Protein AF-A0A524QDU5-F1 (afdb_monomer_lite)

Structure (mmCIF, N/CA/C/O backbone):
data_AF-A0A524QDU5-F1
#
_entry.id   AF-A0A524QDU5-F1
#
loop_
_atom_site.group_PDB
_atom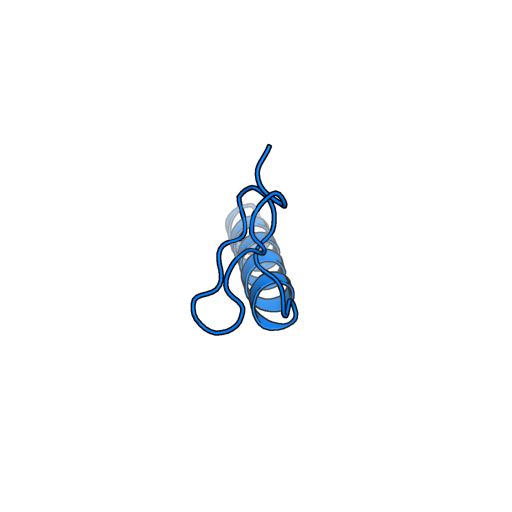_site.id
_atom_site.type_symbol
_atom_site.label_atom_id
_atom_site.label_alt_id
_atom_site.labe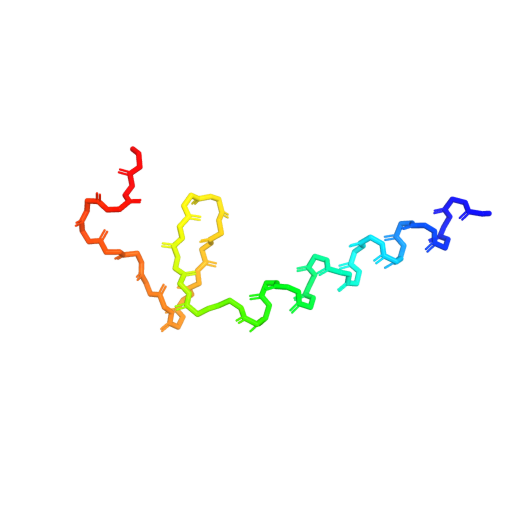l_comp_id
_atom_site.label_asym_id
_atom_site.label_entity_id
_atom_site.label_seq_id
_atom_site.pdbx_PDB_ins_code
_atom_site.Cartn_x
_atom_site.Cartn_y
_atom_site.Cartn_z
_atom_site.occupancy
_atom_site.B_iso_or_equiv
_atom_site.auth_seq_id
_atom_site.auth_comp_id
_atom_site.auth_asym_id
_atom_site.auth_atom_id
_atom_site.pdbx_PDB_model_num
ATOM 1 N N . ILE A 1 1 ? 17.089 0.614 -18.028 1.00 84.25 1 ILE A N 1
ATOM 2 C CA . ILE A 1 1 ? 17.245 -0.028 -16.695 1.00 84.25 1 ILE A CA 1
ATOM 3 C C . ILE A 1 1 ? 16.221 0.518 -15.702 1.00 84.25 1 ILE A C 1
ATOM 5 O O . ILE A 1 1 ? 15.540 -0.270 -15.063 1.00 84.25 1 ILE A O 1
ATOM 9 N N . GLU A 1 2 ? 16.026 1.834 -15.645 1.00 94.44 2 GLU A N 1
ATOM 10 C CA . GLU A 1 2 ? 15.093 2.495 -14.715 1.00 94.44 2 GLU A CA 1
ATOM 11 C C . GLU A 1 2 ? 13.640 2.014 -14.842 1.00 94.44 2 GLU A C 1
ATOM 13 O O . GLU A 1 2 ? 13.008 1.713 -13.834 1.00 94.44 2 GLU A O 1
ATOM 18 N N . LEU A 1 3 ? 13.145 1.806 -16.069 1.00 97.19 3 LEU A N 1
ATOM 19 C CA . LEU A 1 3 ? 11.803 1.256 -16.301 1.00 97.19 3 LEU A CA 1
ATOM 20 C C . LEU A 1 3 ? 11.598 -0.119 -15.639 1.00 97.19 3 LEU A C 1
ATOM 22 O O . LEU A 1 3 ? 10.584 -0.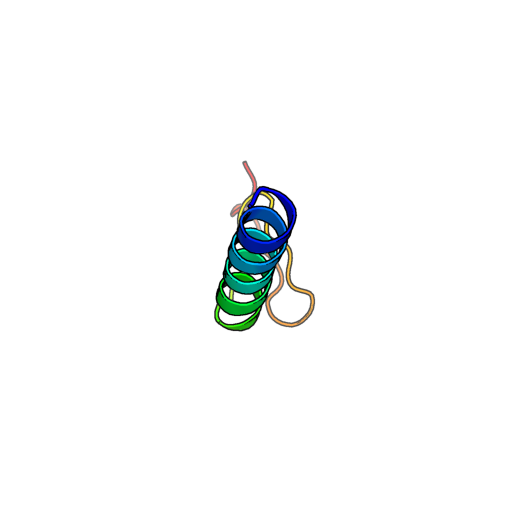351 -14.987 1.00 97.19 3 LEU A O 1
ATOM 26 N N . ARG A 1 4 ? 12.578 -1.026 -15.761 1.00 97.69 4 ARG A N 1
ATOM 27 C CA . ARG A 1 4 ? 12.523 -2.355 -15.130 1.00 97.69 4 ARG A CA 1
ATOM 28 C C . ARG A 1 4 ? 12.468 -2.233 -13.606 1.00 97.69 4 ARG A C 1
ATOM 30 O O . ARG A 1 4 ? 11.735 -2.986 -12.972 1.00 97.69 4 ARG A O 1
ATOM 37 N N . ASN A 1 5 ? 13.216 -1.291 -13.036 1.00 97.88 5 ASN A N 1
ATOM 38 C CA . ASN A 1 5 ? 13.261 -1.077 -11.591 1.00 97.88 5 ASN A CA 1
ATOM 39 C C . ASN A 1 5 ? 11.935 -0.520 -11.063 1.00 97.88 5 ASN A C 1
ATOM 41 O O . ASN A 1 5 ? 11.440 -1.007 -10.051 1.00 97.88 5 ASN A O 1
ATOM 45 N N . LEU A 1 6 ? 11.327 0.435 -11.773 1.00 98.19 6 LEU A N 1
ATOM 46 C CA . LEU A 1 6 ? 10.020 0.989 -11.411 1.00 98.19 6 LEU A CA 1
ATOM 47 C C . LEU A 1 6 ? 8.920 -0.076 -11.465 1.00 98.19 6 LEU A C 1
ATOM 49 O O . LEU A 1 6 ? 8.128 -0.184 -10.532 1.00 98.19 6 LEU A O 1
ATOM 53 N N . ILE A 1 7 ? 8.916 -0.913 -12.507 1.00 98.00 7 ILE A N 1
ATOM 54 C CA . ILE A 1 7 ? 7.965 -2.028 -12.621 1.00 98.00 7 ILE A CA 1
ATOM 55 C C . ILE A 1 7 ? 8.167 -3.030 -11.478 1.00 98.00 7 ILE A C 1
ATOM 57 O O . ILE A 1 7 ? 7.196 -3.454 -10.855 1.00 98.00 7 ILE A O 1
ATOM 61 N N . ALA A 1 8 ? 9.416 -3.391 -11.169 1.00 98.25 8 ALA A N 1
ATOM 62 C CA . ALA A 1 8 ? 9.717 -4.326 -10.088 1.00 98.25 8 ALA A CA 1
ATOM 63 C C . ALA A 1 8 ? 9.294 -3.779 -8.713 1.00 98.25 8 ALA A C 1
ATOM 65 O O . ALA A 1 8 ? 8.674 -4.501 -7.932 1.00 98.25 8 ALA A O 1
ATOM 66 N N . ALA A 1 9 ? 9.578 -2.504 -8.435 1.00 98.25 9 ALA A N 1
ATOM 67 C CA . ALA A 1 9 ? 9.170 -1.845 -7.198 1.00 98.25 9 ALA A CA 1
ATOM 68 C C . ALA A 1 9 ? 7.639 -1.769 -7.078 1.00 98.25 9 ALA A C 1
ATOM 70 O O . ALA A 1 9 ? 7.085 -2.161 -6.052 1.00 98.25 9 ALA A O 1
ATOM 71 N N . GLY A 1 10 ? 6.948 -1.347 -8.144 1.00 98.44 10 GLY A N 1
ATOM 72 C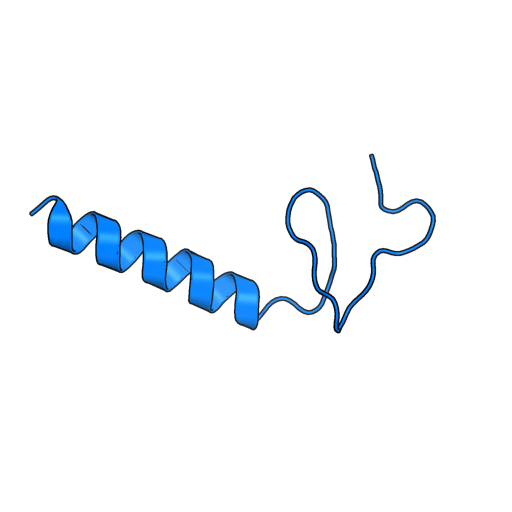 CA . GLY A 1 10 ? 5.485 -1.289 -8.176 1.00 98.44 10 GLY A CA 1
ATOM 73 C C . GLY A 1 10 ? 4.836 -2.658 -7.959 1.00 98.44 10 GLY A C 1
ATOM 74 O O . GLY A 1 10 ? 3.912 -2.786 -7.158 1.00 98.44 10 GLY A O 1
ATOM 75 N N . TYR A 1 11 ? 5.367 -3.705 -8.598 1.00 98.50 11 TYR A N 1
ATOM 76 C CA . TYR A 1 11 ? 4.889 -5.075 -8.412 1.00 98.50 11 TYR A CA 1
ATOM 77 C C . TYR A 1 11 ? 5.006 -5.543 -6.956 1.00 98.50 11 TYR A C 1
ATOM 79 O O . TYR A 1 11 ? 4.071 -6.145 -6.429 1.00 98.50 11 TYR A O 1
ATOM 87 N N . LEU A 1 12 ? 6.122 -5.241 -6.285 1.00 98.44 12 LEU A N 1
ATOM 88 C CA . LEU A 1 12 ? 6.303 -5.595 -4.876 1.00 98.44 12 LEU A CA 1
ATOM 89 C C . LEU A 1 12 ? 5.310 -4.862 -3.972 1.00 98.44 12 LEU A C 1
ATOM 91 O O . LEU A 1 12 ? 4.716 -5.500 -3.107 1.00 98.44 12 LEU A O 1
ATOM 95 N N . VAL A 1 13 ? 5.079 -3.564 -4.191 1.00 97.88 13 VAL A N 1
ATOM 96 C CA . VAL A 1 13 ? 4.094 -2.792 -3.413 1.00 97.88 13 VAL A CA 1
ATOM 97 C C . VAL A 1 13 ? 2.702 -3.405 -3.544 1.00 97.88 13 VAL A C 1
ATOM 99 O O . VAL A 1 13 ? 2.059 -3.669 -2.530 1.00 97.88 13 VAL A O 1
ATOM 102 N N . ILE A 1 14 ? 2.263 -3.697 -4.772 1.00 97.75 14 ILE A N 1
ATOM 103 C CA . ILE A 1 14 ? 0.944 -4.290 -5.032 1.00 97.75 14 ILE A CA 1
ATOM 104 C C . ILE A 1 14 ? 0.836 -5.666 -4.371 1.00 97.75 14 ILE A C 1
ATOM 106 O O . ILE A 1 14 ? -0.114 -5.924 -3.635 1.00 97.75 14 ILE A O 1
ATOM 110 N N . LYS A 1 15 ? 1.832 -6.534 -4.578 1.00 98.06 15 LYS A N 1
ATOM 111 C CA . LYS A 1 15 ? 1.836 -7.892 -4.025 1.00 98.06 15 LYS A CA 1
ATOM 112 C C . LYS A 1 15 ? 1.790 -7.891 -2.495 1.00 98.06 15 LYS A C 1
ATOM 114 O O . LYS A 1 15 ? 1.067 -8.684 -1.900 1.00 98.06 15 LYS A O 1
ATOM 119 N N . MET A 1 16 ? 2.552 -7.007 -1.853 1.00 97.38 16 MET A N 1
ATOM 120 C CA . MET A 1 16 ? 2.566 -6.909 -0.393 1.00 97.38 16 MET A CA 1
ATOM 121 C C . MET A 1 16 ? 1.280 -6.283 0.152 1.00 97.38 16 MET A C 1
ATOM 123 O O . MET A 1 16 ? 0.799 -6.733 1.187 1.00 97.38 16 MET A O 1
ATOM 127 N N . ALA A 1 17 ? 0.692 -5.308 -0.548 1.00 95.94 17 ALA A N 1
ATOM 128 C CA . ALA A 1 17 ? -0.598 -4.731 -0.178 1.00 95.94 17 ALA A CA 1
ATOM 129 C C . ALA A 1 17 ? -1.739 -5.760 -0.261 1.00 95.94 17 ALA A C 1
ATOM 131 O O . ALA A 1 17 ? -2.571 -5.803 0.633 1.00 95.94 17 ALA A O 1
ATOM 132 N N . GLN A 1 18 ? -1.751 -6.623 -1.284 1.00 95.50 18 GLN A N 1
ATOM 133 C CA . GLN A 1 18 ? -2.754 -7.689 -1.431 1.00 95.50 18 GLN A CA 1
ATOM 134 C C . GLN A 1 18 ? -2.652 -8.771 -0.349 1.00 95.50 18 GLN A C 1
ATOM 136 O O . GLN A 1 18 ? -3.662 -9.335 0.060 1.00 95.50 18 GLN A O 1
ATOM 141 N N . ASN A 1 19 ? -1.437 -9.066 0.117 1.00 96.44 19 ASN A N 1
ATOM 142 C CA . ASN A 1 19 ? -1.208 -10.066 1.161 1.00 96.44 19 ASN A CA 1
ATOM 143 C C . ASN A 1 19 ? -1.513 -9.551 2.576 1.00 96.44 19 ASN A C 1
ATOM 145 O O . ASN A 1 19 ? -1.486 -10.334 3.525 1.00 96.44 19 ASN A O 1
ATOM 149 N N . ARG A 1 20 ? -1.745 -8.246 2.746 1.00 94.50 20 ARG A N 1
ATOM 150 C CA . ARG A 1 20 ? -1.934 -7.623 4.054 1.00 94.50 20 ARG A CA 1
ATOM 151 C C . ARG A 1 20 ? -3.424 -7.559 4.394 1.00 94.50 20 ARG A C 1
ATOM 153 O O . ARG A 1 20 ? -4.223 -7.013 3.645 1.00 94.50 20 ARG A O 1
ATOM 160 N N . GLN A 1 21 ? -3.786 -8.134 5.538 1.00 94.25 21 GLN A N 1
ATOM 161 C CA . GLN A 1 21 ? -5.171 -8.263 6.013 1.00 94.25 21 GLN A CA 1
ATOM 162 C C . GLN A 1 21 ? -5.439 -7.353 7.220 1.00 94.25 21 GLN A C 1
ATOM 164 O O . GLN A 1 21 ? -5.970 -7.772 8.246 1.00 94.25 21 GLN A O 1
ATOM 169 N N . GLU A 1 22 ? -4.997 -6.104 7.129 1.00 92.00 22 GLU A N 1
ATOM 170 C CA . GLU A 1 22 ? -5.164 -5.101 8.179 1.00 92.00 22 GLU A CA 1
ATOM 171 C C . GLU A 1 22 ? -5.170 -3.703 7.565 1.00 92.00 22 GLU A C 1
ATOM 173 O O . GLU A 1 22 ? -4.535 -3.482 6.537 1.00 92.00 22 GLU A O 1
ATOM 178 N N . SER A 1 23 ? -5.835 -2.753 8.218 1.00 92.44 23 SER A N 1
ATOM 179 C CA . SER A 1 23 ? -5.642 -1.325 7.957 1.00 92.44 23 SER A CA 1
ATOM 180 C C . SER A 1 23 ? -4.798 -0.723 9.070 1.00 92.44 23 SER A C 1
ATOM 182 O O . SER A 1 23 ? -5.225 -0.709 10.225 1.00 92.44 23 SER A O 1
ATOM 184 N N . LEU A 1 24 ? -3.604 -0.233 8.734 1.00 88.75 24 LEU A N 1
ATOM 185 C CA . LEU A 1 24 ? -2.687 0.384 9.691 1.00 88.75 24 LEU A CA 1
ATOM 186 C C . LEU A 1 24 ? -1.843 1.472 9.018 1.00 88.75 24 LEU A C 1
ATOM 188 O O . LEU A 1 24 ? -1.193 1.238 7.992 1.00 88.75 24 LEU A O 1
ATOM 192 N N . GLY A 1 25 ? -1.800 2.653 9.638 1.00 88.31 25 GLY A N 1
ATOM 193 C CA . GLY A 1 25 ? -1.083 3.809 9.100 1.00 88.31 25 GLY A CA 1
ATOM 194 C C . GLY A 1 25 ? -1.601 4.197 7.710 1.00 88.31 25 GLY A C 1
ATOM 195 O O . GLY A 1 25 ? -2.801 4.346 7.514 1.00 88.31 25 GLY A O 1
ATOM 196 N N . LEU A 1 26 ? -0.698 4.333 6.732 1.00 90.19 26 LEU A N 1
ATOM 197 C CA . LEU A 1 26 ? -1.047 4.706 5.349 1.00 90.19 26 LEU A CA 1
ATOM 198 C C . LEU A 1 26 ? -1.651 3.562 4.517 1.00 90.19 26 LEU A C 1
ATOM 200 O O . LEU A 1 26 ? -2.074 3.788 3.384 1.00 90.19 26 LEU A O 1
ATOM 204 N N . HIS A 1 27 ? -1.655 2.331 5.027 1.00 92.00 27 HIS A N 1
ATOM 205 C CA . HIS A 1 27 ? -2.257 1.202 4.333 1.00 92.00 27 HIS A CA 1
ATOM 206 C C . HIS A 1 27 ? -3.694 1.020 4.821 1.00 92.00 27 HIS A C 1
ATOM 208 O O . HIS A 1 27 ? -3.913 0.541 5.931 1.00 92.00 27 HIS A O 1
ATOM 214 N N . TYR A 1 28 ? -4.651 1.416 3.983 1.00 91.50 28 TYR A N 1
ATOM 215 C CA . TYR A 1 28 ? -6.082 1.265 4.225 1.00 91.50 28 TYR A CA 1
ATOM 216 C C . TYR A 1 28 ? -6.654 0.148 3.349 1.00 91.50 28 TYR A C 1
ATOM 218 O O . TYR A 1 28 ? -6.406 0.102 2.142 1.00 91.50 28 TYR A O 1
ATOM 226 N N . SER A 1 29 ? -7.437 -0.729 3.964 1.00 93.69 29 SER A N 1
ATOM 227 C CA . SER A 1 29 ? -8.123 -1.846 3.335 1.00 93.69 29 SER A CA 1
ATOM 228 C C . SER A 1 29 ? -9.604 -1.816 3.699 1.00 93.69 29 SER A C 1
ATOM 230 O O . SER A 1 29 ? -9.970 -1.780 4.873 1.00 93.69 29 SER A O 1
ATOM 232 N N . ILE A 1 30 ? -10.459 -1.849 2.677 1.00 92.38 30 ILE A N 1
ATOM 233 C CA . ILE A 1 30 ? -11.920 -1.848 2.839 1.00 92.38 30 ILE A CA 1
ATOM 234 C C . ILE A 1 30 ? -12.381 -3.156 3.490 1.00 92.38 30 ILE A C 1
ATOM 236 O O . ILE A 1 30 ? -13.253 -3.142 4.356 1.00 92.38 30 ILE A O 1
ATOM 240 N N . ASP A 1 31 ? -11.755 -4.272 3.111 1.00 93.44 31 ASP A N 1
ATOM 241 C CA . ASP A 1 31 ? -12.089 -5.600 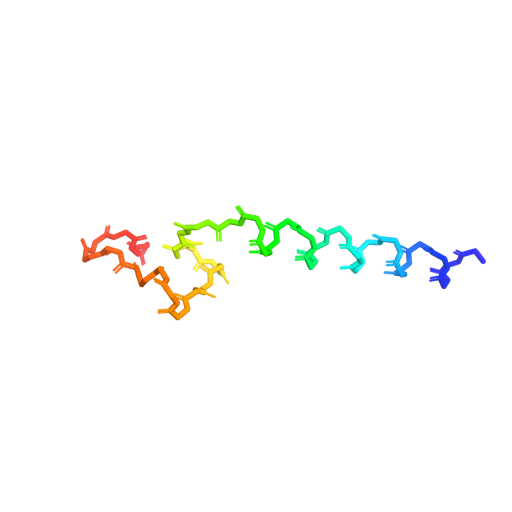3.628 1.00 93.44 31 ASP A CA 1
ATOM 242 C C . ASP A 1 31 ? -11.619 -5.793 5.082 1.00 93.44 31 ASP A C 1
ATOM 244 O O . ASP A 1 31 ? -12.194 -6.591 5.822 1.00 93.44 31 ASP A O 1
ATOM 248 N N . TYR A 1 32 ? -10.595 -5.044 5.511 1.00 92.81 32 TYR A N 1
ATOM 249 C CA . TYR A 1 32 ? -10.025 -5.104 6.861 1.00 92.81 32 TYR A CA 1
ATOM 250 C C . TYR A 1 32 ? -9.974 -3.704 7.481 1.00 92.81 32 TYR A C 1
ATOM 252 O O . TYR A 1 32 ? -8.892 -3.114 7.544 1.00 92.81 32 TYR A O 1
ATOM 260 N N . PRO A 1 33 ? -11.112 -3.145 7.932 1.00 90.12 33 PRO A N 1
ATOM 261 C CA . PRO A 1 33 ? -11.170 -1.782 8.448 1.00 90.12 33 PRO A CA 1
ATOM 262 C C . PRO A 1 33 ? -10.271 -1.584 9.677 1.00 90.12 33 PRO A C 1
ATOM 264 O O . PRO A 1 33 ? -9.978 -2.524 10.424 1.00 90.12 3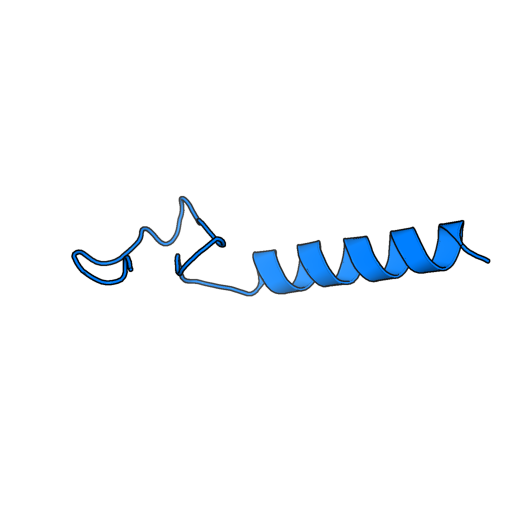3 PRO A O 1
ATOM 267 N N . ALA A 1 34 ? -9.831 -0.341 9.887 1.00 87.12 34 ALA A N 1
ATOM 268 C CA . ALA A 1 34 ? -8.990 0.024 11.023 1.00 87.12 34 ALA A CA 1
ATOM 269 C C . ALA A 1 34 ? -9.722 -0.227 12.348 1.00 87.12 34 ALA A C 1
ATOM 271 O O . ALA A 1 34 ? -10.943 -0.072 12.450 1.00 87.12 34 ALA A O 1
ATOM 272 N N . ARG A 1 35 ? -8.971 -0.620 13.381 1.00 81.62 35 ARG A N 1
ATOM 273 C CA . ARG A 1 35 ? -9.550 -0.785 14.715 1.00 81.62 35 ARG A CA 1
ATOM 274 C C . ARG A 1 35 ? -9.725 0.598 15.346 1.00 81.62 35 ARG A C 1
ATOM 276 O O . ARG A 1 35 ? -8.859 1.454 15.166 1.00 81.62 35 ARG A O 1
ATOM 283 N N . PRO A 1 36 ? -10.787 0.822 16.135 1.00 72.69 36 PRO A N 1
ATOM 284 C CA . PRO A 1 36 ? -10.912 2.053 16.907 1.00 72.69 36 PRO A CA 1
ATOM 285 C C . PRO A 1 36 ? -9.663 2.235 17.786 1.00 72.69 36 PRO A C 1
ATOM 287 O O . PRO A 1 36 ? -9.379 1.384 18.629 1.00 72.69 36 PRO A O 1
ATOM 290 N N . GLY A 1 37 ? -8.890 3.300 17.549 1.00 70.19 37 GLY A N 1
ATOM 291 C CA . GLY A 1 37 ? -7.641 3.589 18.269 1.00 70.19 37 GLY A CA 1
ATOM 292 C C . GLY A 1 37 ? -6.361 2.952 17.704 1.00 70.19 37 GLY A C 1
ATOM 293 O O . GLY A 1 37 ? -5.323 3.052 18.348 1.00 70.19 37 GLY A O 1
ATOM 294 N N . SER A 1 38 ? -6.400 2.306 16.527 1.00 64.56 38 SER A N 1
ATOM 295 C CA . SER A 1 38 ? -5.182 1.922 15.778 1.00 64.56 38 SER A CA 1
ATOM 296 C C . SER A 1 38 ? -4.676 3.024 14.844 1.00 64.56 38 SER A C 1
ATOM 298 O O . SER A 1 38 ? -3.765 2.803 14.045 1.00 64.56 38 SER A O 1
ATOM 300 N N . GLU A 1 39 ? -5.304 4.189 14.909 1.00 63.25 39 GLU A N 1
ATOM 301 C CA . GLU A 1 39 ? -4.820 5.407 14.289 1.00 63.25 39 GLU A CA 1
ATOM 302 C C . GLU A 1 39 ? -3.802 6.030 15.243 1.00 63.25 39 GLU A C 1
ATOM 304 O O . GLU A 1 39 ? -4.010 6.070 16.458 1.00 63.25 39 GLU A O 1
ATOM 309 N N . PHE A 1 40 ? -2.678 6.463 14.684 1.00 56.09 40 PHE A N 1
ATOM 310 C CA . PHE A 1 40 ? -1.959 7.578 15.282 1.00 56.09 40 PHE A CA 1
ATOM 311 C C . PHE A 1 40 ? -2.900 8.779 15.384 1.00 56.09 40 PHE A C 1
ATOM 313 O O . PHE A 1 40 ? -3.662 8.982 14.410 1.00 56.09 40 PHE A O 1
#

Sequence (40 aa):
IELRNLIAAGYLVIKMAQNRQESLGLHYSIDYPARPGSEF

pLDDT: mean 90.51, std 10.52, range [56.09, 98.5]

Radius of gyration: 13.44 Å; chains: 1; bounding box: 29×18×35 Å

Foldseek 3Di:
DVVVVVVVVVVVVVVVLVVDQADADPRADPNHHHDVPSYD

Secondary structure (DSSP, 8-state):
-HHHHHHHHHHHHHHHHHT--S-BTTB--SSSPPPTT---